Protein AF-A0A843II65-F1 (afdb_monomer)

Radius of gyration: 16.75 Å; Cα contacts (8 Å, |Δi|>4): 23; chains: 1; bounding box: 35×23×53 Å

Sequence (57 aa):
MNELKLDGQSKDIVSDNISKLNEIFPEVITEDKIDFEKLQTILGNDIDDSPKKYSYL

Secondary structure (DSSP, 8-state):
------------HHHHHHHHHHHH-GGGEETTEE-HHHHHHHHTT----S-------

Solvent-accessible surface area (backbone atoms only — not comparable to full-atom values): 3843 Å² total; per-residue (Å²): 136,86,78,79,76,72,69,81,64,76,67,57,61,65,61,55,49,50,52,53,40,44,75,77,43,48,88,25,52,52,95,97,36,79,37,60,70,52,44,47,59,74,64,42,90,78,66,76,79,67,84,76,73,82,74,88,122

Nearest PDB structures (foldseek):
  4zcf-assembly1_B  TM=7.515E-01  e=6.526E+00  Escherichia coli

Foldseek 3Di:
DDPPPPVPPPPPVLLVVLVVCCVVPVVQQDPNDGNVVVVDVVVPPPPPPPPPPPPPD

pLDDT: mean 73.3, std 14.99, range [39.34, 90.12]

Mean predicted aligned error: 11.97 Å

Structure (mmCIF, N/CA/C/O backbone):
data_AF-A0A843II65-F1
#
_entry.id   AF-A0A843II65-F1
#
loop_
_atom_site.group_PDB
_atom_site.id
_atom_site.type_symbol
_atom_site.label_atom_id
_atom_site.label_alt_id
_atom_site.label_comp_id
_atom_site.label_asym_id
_atom_site.label_entity_id
_atom_site.label_seq_id
_atom_site.pdbx_PDB_ins_code
_atom_site.Cartn_x
_atom_site.Cartn_y
_atom_site.Cartn_z
_atom_site.occupancy
_atom_site.B_iso_or_equiv
_atom_site.auth_seq_id
_atom_site.auth_comp_id
_atom_site.auth_asym_id
_atom_site.auth_atom_id
_atom_site.pdbx_PDB_model_num
ATOM 1 N N . MET A 1 1 ? 5.456 5.419 40.950 1.00 39.34 1 MET A N 1
ATOM 2 C CA . 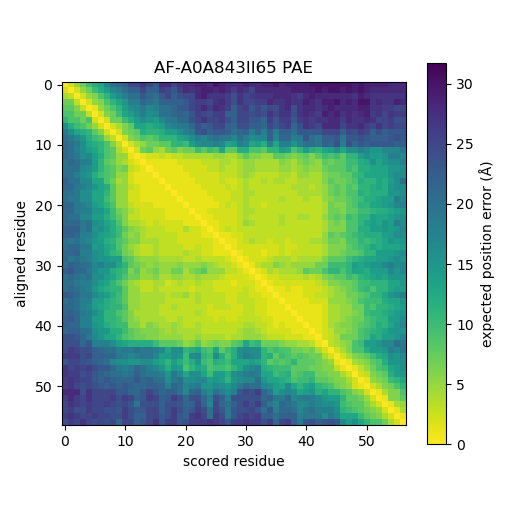MET A 1 1 ? 5.381 4.320 39.968 1.00 39.34 1 MET A CA 1
ATOM 3 C C . MET A 1 1 ? 4.628 4.883 38.781 1.00 39.34 1 MET A C 1
ATOM 5 O O . MET A 1 1 ? 3.441 5.131 38.918 1.00 39.34 1 MET A O 1
ATOM 9 N N . ASN A 1 2 ? 5.320 5.226 37.693 1.00 46.25 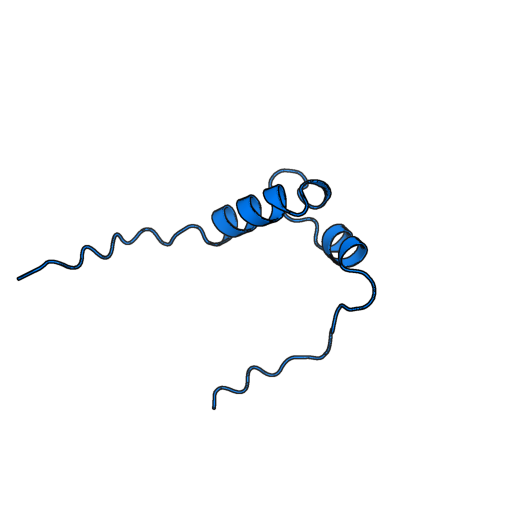2 ASN A N 1
ATOM 10 C CA . ASN A 1 2 ? 4.658 5.760 36.504 1.00 46.25 2 ASN A CA 1
ATOM 11 C C . ASN A 1 2 ? 4.186 4.569 35.680 1.00 46.25 2 ASN A C 1
ATOM 13 O O . ASN A 1 2 ? 4.991 3.873 35.067 1.00 46.25 2 ASN A O 1
ATOM 17 N N . GLU A 1 3 ? 2.887 4.311 35.747 1.00 46.50 3 GLU A N 1
ATOM 18 C CA . GLU A 1 3 ? 2.201 3.321 34.933 1.00 46.50 3 GLU A CA 1
ATOM 19 C C . GLU A 1 3 ? 2.374 3.710 33.460 1.00 46.50 3 GLU A C 1
ATOM 21 O O . GLU A 1 3 ? 1.743 4.643 32.963 1.00 46.50 3 GLU A O 1
ATOM 26 N N . LEU A 1 4 ? 3.265 3.009 32.757 1.00 51.75 4 LEU A N 1
ATOM 27 C CA . LEU A 1 4 ? 3.246 2.943 31.302 1.00 51.75 4 LEU A CA 1
ATOM 28 C C . LEU A 1 4 ? 1.913 2.293 30.925 1.00 51.75 4 LEU A C 1
ATOM 30 O O . LEU A 1 4 ? 1.811 1.069 30.848 1.00 51.75 4 LEU A O 1
ATOM 34 N N . LYS A 1 5 ? 0.873 3.113 30.737 1.00 48.06 5 LYS A N 1
ATOM 35 C CA . LYS A 1 5 ? -0.335 2.717 30.015 1.00 48.06 5 LYS A CA 1
ATOM 36 C C . LYS A 1 5 ? 0.098 2.398 28.590 1.00 48.06 5 LYS A C 1
ATOM 38 O O . LYS A 1 5 ? 0.101 3.259 27.715 1.00 48.06 5 LYS A O 1
ATOM 43 N N . LEU A 1 6 ? 0.523 1.157 28.387 1.00 53.59 6 LEU A N 1
ATOM 44 C CA . LEU A 1 6 ? 0.499 0.504 27.092 1.00 53.59 6 LEU A CA 1
ATOM 45 C C . LEU A 1 6 ? -0.979 0.377 26.758 1.00 53.59 6 LEU A C 1
ATOM 47 O O . LEU A 1 6 ? -1.634 -0.601 27.111 1.00 53.59 6 LEU A O 1
ATOM 51 N N . ASP A 1 7 ? -1.521 1.453 26.201 1.00 51.44 7 ASP A N 1
ATOM 52 C CA . ASP A 1 7 ? -2.839 1.450 25.614 1.00 51.44 7 ASP A CA 1
ATOM 53 C C . ASP A 1 7 ? -2.785 0.403 24.502 1.00 51.44 7 ASP A C 1
ATOM 55 O O . ASP A 1 7 ? -2.174 0.606 23.453 1.00 51.44 7 ASP A O 1
ATOM 59 N N . GLY A 1 8 ? -3.294 -0.788 24.820 1.00 48.28 8 GLY A N 1
ATOM 60 C CA . GLY A 1 8 ? -3.292 -1.976 23.976 1.00 48.28 8 GLY A CA 1
ATOM 61 C C . GLY A 1 8 ? -4.221 -1.832 22.778 1.00 48.28 8 GLY A C 1
ATOM 62 O O . GLY A 1 8 ? -4.840 -2.805 22.360 1.00 48.28 8 GLY A O 1
ATOM 63 N N . GLN A 1 9 ? -4.335 -0.631 22.217 1.00 56.75 9 GLN A N 1
ATOM 64 C CA . GLN A 1 9 ? -4.675 -0.485 20.824 1.00 56.75 9 GLN A CA 1
ATOM 65 C C . GLN A 1 9 ? -3.533 -1.154 20.066 1.00 56.75 9 GLN A C 1
ATOM 67 O O . GLN A 1 9 ? -2.440 -0.600 19.929 1.00 56.75 9 GLN A O 1
ATOM 72 N N . SER A 1 10 ? -3.778 -2.371 19.570 1.00 56.69 10 SER A N 1
ATOM 73 C CA . SER A 1 10 ? -3.150 -2.761 18.313 1.00 56.69 10 SER A CA 1
ATOM 74 C C . SER A 1 10 ? -3.518 -1.638 17.360 1.00 56.69 10 SER A C 1
ATOM 76 O O . SER A 1 10 ? -4.638 -1.620 16.857 1.00 56.69 10 SER A O 1
ATOM 78 N N . LYS A 1 11 ? -2.650 -0.619 17.245 1.00 57.41 11 LYS A N 1
ATOM 79 C CA . LYS A 1 11 ? -2.816 0.433 16.252 1.00 57.41 11 LYS A CA 1
ATOM 80 C C . LYS A 1 11 ? -3.099 -0.326 14.983 1.00 57.41 11 LYS A C 1
ATOM 82 O O . LYS A 1 11 ? -2.356 -1.254 14.661 1.00 57.41 11 LYS A O 1
ATOM 87 N N . ASP A 1 12 ? -4.216 -0.009 14.357 1.00 72.50 12 ASP A N 1
ATOM 88 C CA . ASP A 1 12 ? -4.608 -0.669 13.136 1.00 72.50 12 ASP A CA 1
ATOM 89 C C . ASP A 1 12 ? -3.613 -0.186 12.075 1.00 72.50 12 ASP A C 1
ATOM 91 O O . ASP A 1 12 ? -3.802 0.835 11.420 1.00 72.50 12 ASP A O 1
ATOM 95 N N . ILE A 1 13 ? -2.444 -0.840 12.039 1.00 78.44 13 ILE A N 1
ATOM 96 C CA . ILE A 1 13 ? -1.300 -0.476 11.197 1.00 78.44 13 ILE A CA 1
ATOM 97 C C . ILE A 1 13 ? -1.765 -0.479 9.741 1.00 78.44 13 ILE A C 1
ATOM 99 O O . ILE A 1 13 ? -1.269 0.297 8.935 1.00 78.44 13 ILE A O 1
ATOM 103 N N . VAL A 1 14 ? -2.759 -1.312 9.423 1.00 79.88 14 VAL A N 1
ATOM 104 C CA . VAL A 1 14 ? -3.429 -1.336 8.128 1.00 79.88 14 VAL A CA 1
ATOM 105 C C . VAL A 1 14 ? -4.142 -0.007 7.872 1.00 79.88 14 VAL A C 1
ATOM 107 O O . VAL A 1 14 ? -3.828 0.640 6.879 1.00 79.88 14 VAL A O 1
ATOM 110 N N . SER A 1 15 ? -5.023 0.449 8.767 1.00 82.31 15 SER A N 1
ATOM 111 C CA . SER A 1 15 ? -5.707 1.746 8.620 1.00 82.31 15 SER A CA 1
ATOM 112 C C . SER A 1 15 ? -4.745 2.945 8.568 1.00 82.31 15 SER A C 1
ATOM 114 O O . SER A 1 15 ? -4.924 3.851 7.749 1.00 82.31 15 SER A O 1
ATOM 116 N N . ASP A 1 16 ? -3.690 2.937 9.387 1.00 85.62 16 ASP A N 1
ATOM 117 C CA . ASP A 1 16 ? -2.657 3.984 9.392 1.00 85.62 16 ASP A CA 1
ATOM 118 C C . ASP A 1 16 ? -1.876 4.010 8.065 1.00 85.62 16 ASP A C 1
ATOM 120 O O . ASP A 1 16 ? -1.667 5.071 7.474 1.00 85.62 16 ASP A O 1
ATOM 124 N N . ASN A 1 17 ? -1.511 2.836 7.541 1.00 84.19 17 ASN A N 1
ATOM 125 C CA . ASN A 1 17 ? -0.831 2.712 6.253 1.00 84.19 17 ASN A CA 1
ATOM 126 C C . ASN A 1 17 ? -1.735 3.102 5.078 1.00 84.19 17 ASN A C 1
ATOM 128 O O . ASN A 1 17 ? -1.255 3.754 4.154 1.00 84.19 17 ASN A O 1
ATOM 132 N N . ILE A 1 18 ? -3.024 2.748 5.110 1.00 86.06 18 ILE A N 1
ATOM 133 C CA . ILE A 1 18 ? -4.001 3.172 4.094 1.00 86.06 18 ILE A CA 1
ATOM 134 C C . ILE A 1 18 ? -4.132 4.6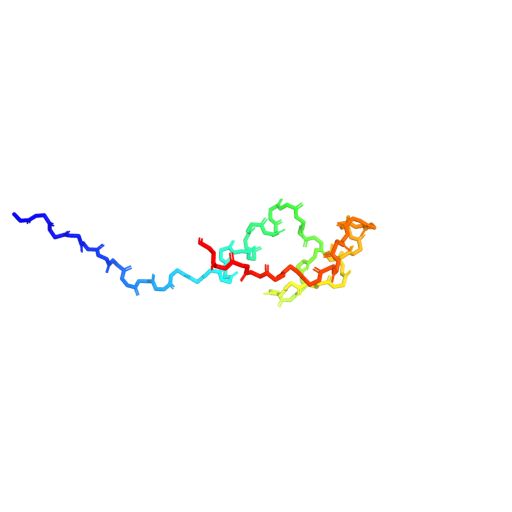93 4.099 1.00 86.06 18 ILE A C 1
ATOM 136 O O . ILE A 1 18 ? -4.109 5.302 3.036 1.00 86.06 18 ILE A O 1
ATOM 140 N N . SER A 1 19 ? -4.201 5.317 5.279 1.00 88.06 19 SER A N 1
ATOM 141 C CA . SER A 1 19 ? -4.299 6.777 5.399 1.00 88.06 19 SER A CA 1
ATO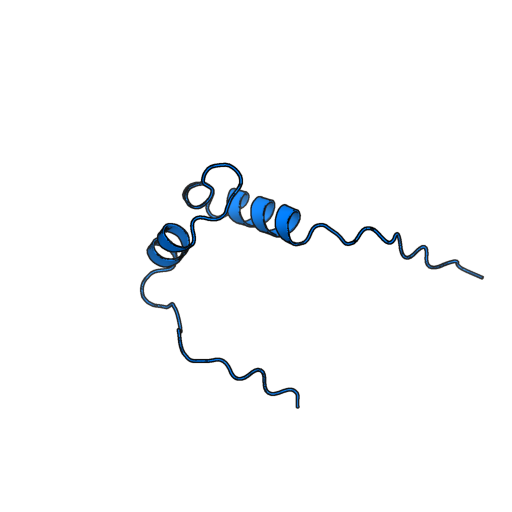M 142 C C . SER A 1 19 ? -3.070 7.469 4.804 1.00 88.06 19 SER A C 1
ATOM 144 O O . SER A 1 19 ? -3.211 8.361 3.973 1.00 88.06 19 SER A O 1
ATOM 146 N N . LYS A 1 20 ? -1.865 6.992 5.139 1.00 88.12 20 LYS A N 1
ATOM 147 C CA . LYS A 1 20 ? -0.606 7.498 4.566 1.00 88.12 20 LYS A CA 1
ATOM 148 C C . LYS A 1 20 ? -0.525 7.301 3.055 1.00 88.12 20 LYS A C 1
ATOM 150 O O . LYS A 1 20 ? -0.095 8.199 2.339 1.00 88.12 20 LYS A O 1
ATOM 155 N N . LEU A 1 21 ? -0.927 6.130 2.560 1.00 87.56 21 LEU A N 1
ATOM 156 C CA . LEU A 1 21 ? -0.970 5.865 1.123 1.00 87.56 21 LEU A CA 1
ATOM 157 C C . LEU A 1 21 ? -2.002 6.747 0.428 1.00 87.56 21 LEU A C 1
ATOM 159 O O . LEU A 1 21 ? -1.729 7.202 -0.670 1.00 87.56 21 LEU A O 1
ATOM 163 N N . ASN A 1 22 ? -3.128 7.054 1.066 1.00 88.06 22 ASN A N 1
ATOM 164 C CA . ASN A 1 22 ? -4.118 7.975 0.521 1.00 88.06 22 ASN A CA 1
ATOM 165 C C . ASN A 1 22 ? -3.599 9.425 0.455 1.00 88.06 22 ASN A C 1
ATOM 167 O O . ASN A 1 22 ? -3.943 10.157 -0.465 1.00 88.06 22 ASN A O 1
ATOM 171 N N . GLU A 1 23 ? -2.746 9.849 1.394 1.00 90.12 23 GLU A N 1
ATOM 172 C CA . GLU A 1 23 ? -2.117 11.179 1.351 1.00 90.12 23 GLU A CA 1
ATOM 173 C C . GLU A 1 23 ? -1.072 11.312 0.233 1.00 90.12 23 GLU A C 1
ATOM 175 O O . GLU A 1 23 ? -0.938 12.382 -0.359 1.00 90.12 23 GLU A O 1
ATOM 180 N N . ILE A 1 24 ? -0.321 10.242 -0.052 1.00 89.62 24 ILE A N 1
ATOM 181 C CA . ILE A 1 24 ? 0.790 10.269 -1.018 1.00 89.62 24 ILE A CA 1
ATOM 182 C C . ILE A 1 24 ? 0.324 9.841 -2.420 1.00 89.62 24 ILE A C 1
ATOM 184 O O . ILE A 1 24 ? 0.712 10.443 -3.418 1.00 89.62 24 ILE A O 1
ATOM 188 N N . PHE A 1 25 ? -0.512 8.807 -2.490 1.00 88.75 25 PHE A N 1
ATOM 189 C CA . PHE A 1 25 ? -0.978 8.132 -3.701 1.00 88.75 25 PHE A CA 1
ATOM 190 C C . PHE A 1 25 ? -2.477 7.780 -3.601 1.00 88.75 25 PHE A C 1
ATOM 192 O O . PHE A 1 25 ? -2.838 6.604 -3.613 1.00 88.75 25 PHE A O 1
ATOM 199 N N . PRO A 1 26 ? -3.391 8.763 -3.534 1.00 88.12 26 PRO A N 1
ATOM 200 C CA . PRO A 1 26 ? -4.831 8.501 -3.392 1.00 88.12 26 PRO A CA 1
ATOM 201 C C . PRO A 1 26 ? -5.406 7.621 -4.512 1.00 88.12 26 PRO A C 1
ATOM 203 O O . PRO A 1 26 ? -6.353 6.869 -4.310 1.00 88.12 26 PRO A O 1
ATOM 206 N N . GLU A 1 27 ? -4.806 7.671 -5.700 1.00 89.50 27 GLU A N 1
ATOM 207 C CA . GLU A 1 27 ? -5.211 6.899 -6.878 1.00 89.50 27 GLU A CA 1
ATOM 208 C C . GLU A 1 27 ? -4.982 5.379 -6.765 1.00 89.50 27 GLU A C 1
ATOM 210 O O . GLU A 1 27 ? -5.596 4.615 -7.521 1.00 89.50 27 GLU A O 1
ATOM 215 N N . VAL A 1 28 ? -4.136 4.940 -5.821 1.00 89.44 28 VAL A N 1
ATOM 216 C CA . VAL A 1 28 ? -3.904 3.515 -5.519 1.00 89.44 28 VAL A CA 1
ATOM 217 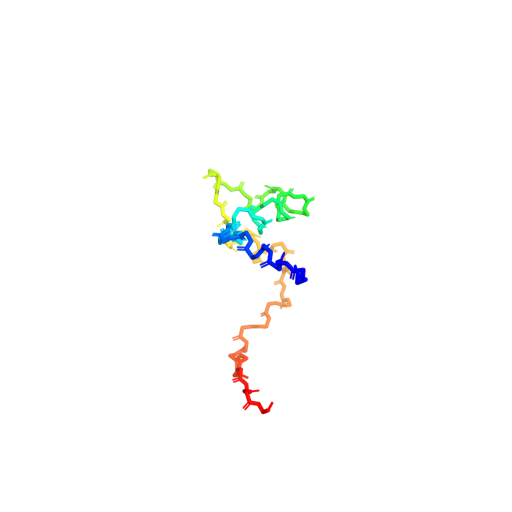C C . VAL A 1 28 ? -4.907 2.973 -4.513 1.00 89.44 28 VAL A C 1
ATOM 219 O O . VAL A 1 28 ? -4.891 1.783 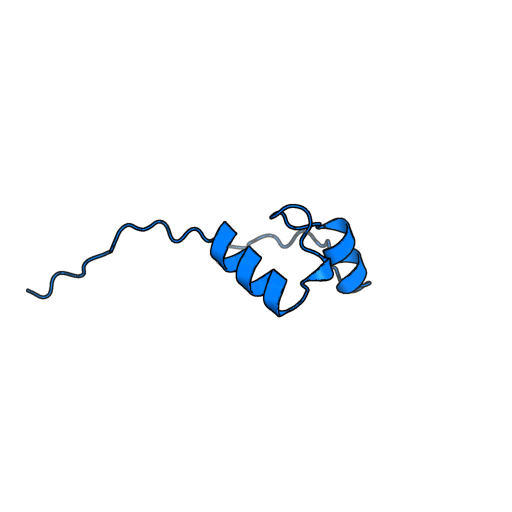-4.233 1.00 89.44 28 VAL A O 1
ATOM 222 N N . ILE A 1 29 ? -5.769 3.810 -3.936 1.00 89.81 29 ILE A N 1
ATOM 223 C CA . ILE A 1 29 ? -6.793 3.355 -3.000 1.00 89.81 29 ILE A CA 1
ATOM 224 C C . ILE A 1 29 ? -8.091 3.115 -3.772 1.00 89.81 29 ILE A C 1
ATOM 226 O O . ILE A 1 29 ? -8.657 4.026 -4.374 1.00 89.81 29 ILE A O 1
ATO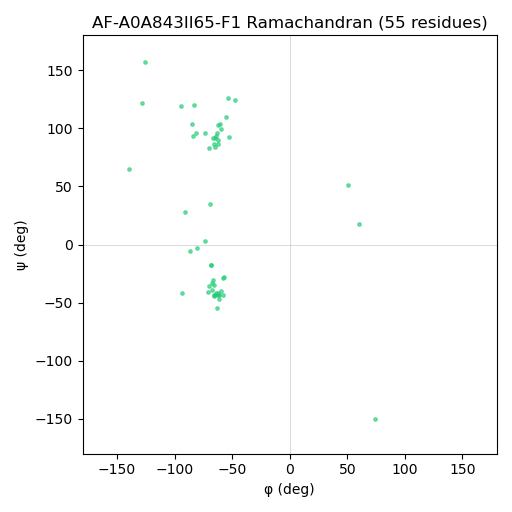M 230 N N . THR A 1 30 ? -8.572 1.874 -3.752 1.00 87.81 30 THR A N 1
ATOM 231 C CA . THR A 1 30 ? -9.813 1.453 -4.411 1.00 87.81 30 THR A CA 1
ATOM 232 C C . THR A 1 30 ? -10.685 0.720 -3.393 1.00 87.81 30 THR A C 1
ATOM 234 O O . THR A 1 30 ? -10.242 -0.260 -2.803 1.00 87.81 30 THR A O 1
ATOM 237 N N . GLU A 1 31 ? -11.913 1.201 -3.163 1.00 84.56 31 GLU A N 1
ATOM 238 C CA . GLU A 1 31 ? -12.876 0.608 -2.210 1.00 84.56 31 GLU A CA 1
ATOM 239 C C . GLU A 1 31 ? -12.284 0.347 -0.805 1.00 84.56 31 GLU A C 1
ATOM 241 O O . GLU A 1 31 ? -12.360 -0.767 -0.284 1.00 84.56 31 GLU A O 1
ATOM 246 N N . ASP A 1 32 ? -11.650 1.365 -0.205 1.00 76.25 32 ASP A N 1
ATOM 247 C CA . ASP A 1 32 ? -10.979 1.278 1.109 1.00 76.25 32 ASP A CA 1
ATOM 248 C C . ASP A 1 32 ? -9.831 0.244 1.178 1.00 76.25 32 ASP A C 1
ATOM 250 O O . ASP A 1 32 ? -9.375 -0.144 2.256 1.00 76.25 32 ASP A O 1
ATOM 254 N N . LYS A 1 33 ? -9.319 -0.200 0.024 1.00 81.69 33 LYS A N 1
ATOM 255 C CA . LYS A 1 33 ? -8.200 -1.142 -0.091 1.00 81.69 33 LYS A CA 1
ATOM 256 C C . LYS A 1 33 ? -7.089 -0.586 -0.966 1.00 81.69 33 LYS A C 1
ATOM 258 O O . LYS A 1 33 ? -7.305 0.272 -1.813 1.00 81.69 33 LYS A O 1
ATOM 263 N N . ILE A 1 34 ? -5.887 -1.112 -0.764 1.00 85.75 34 ILE A N 1
ATOM 264 C CA . ILE A 1 34 ? -4.713 -0.767 -1.563 1.00 85.75 34 ILE A CA 1
ATOM 265 C C . ILE A 1 34 ? -4.736 -1.609 -2.842 1.00 85.75 34 ILE A C 1
ATOM 267 O O . ILE A 1 34 ? -4.704 -2.839 -2.791 1.00 85.75 34 ILE A O 1
ATOM 271 N N . ASP A 1 35 ? -4.775 -0.934 -3.982 1.00 89.44 35 ASP A N 1
ATOM 272 C CA . ASP A 1 35 ? -4.539 -1.485 -5.308 1.00 89.44 35 ASP A CA 1
ATOM 273 C C . ASP A 1 35 ? -3.024 -1.571 -5.532 1.00 89.44 35 ASP A C 1
ATOM 275 O O . ASP A 1 35 ? -2.350 -0.595 -5.879 1.00 89.44 35 ASP A O 1
ATOM 279 N N . PHE A 1 36 ? -2.473 -2.755 -5.263 1.00 83.81 36 PHE A N 1
ATOM 280 C CA . PHE A 1 36 ? -1.044 -2.999 -5.415 1.00 83.81 36 PHE A CA 1
ATOM 281 C C . PHE A 1 36 ? -0.602 -2.929 -6.878 1.00 83.81 36 PHE A C 1
ATOM 283 O O . PHE A 1 36 ? 0.507 -2.476 -7.121 1.00 83.81 36 PHE A O 1
ATOM 290 N N . GLU A 1 37 ? -1.446 -3.281 -7.851 1.00 85.12 37 GLU A N 1
ATOM 291 C CA . GLU A 1 37 ? -1.071 -3.199 -9.270 1.00 85.12 37 GLU A CA 1
ATOM 292 C C . GLU A 1 37 ? -0.855 -1.742 -9.695 1.00 85.12 37 GLU A C 1
ATOM 294 O O . GLU A 1 37 ? 0.150 -1.410 -10.336 1.00 85.12 37 GLU A O 1
ATOM 299 N N . LYS A 1 38 ? -1.747 -0.837 -9.274 1.00 86.19 38 LYS A N 1
ATOM 300 C CA . LYS A 1 38 ? -1.552 0.605 -9.482 1.00 86.19 38 LYS A CA 1
ATOM 301 C C . LYS A 1 38 ? -0.368 1.146 -8.703 1.00 86.19 38 LYS A C 1
ATOM 303 O O . LYS A 1 38 ? 0.418 1.901 -9.267 1.00 86.19 38 LYS A O 1
ATOM 308 N N . L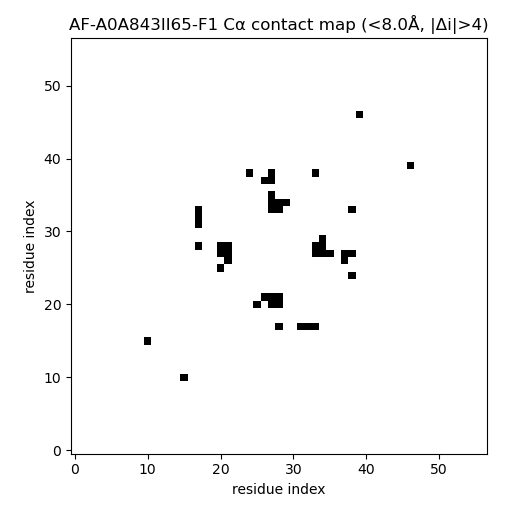EU A 1 39 ? -0.215 0.754 -7.437 1.00 87.19 39 LEU A N 1
ATOM 309 C CA . LEU A 1 39 ? 0.927 1.180 -6.629 1.00 87.19 39 LEU A CA 1
ATOM 310 C C . LEU A 1 39 ? 2.245 0.766 -7.291 1.00 87.19 39 LEU A C 1
ATOM 312 O O . LEU A 1 39 ? 3.155 1.582 -7.397 1.00 87.19 39 LEU A O 1
ATOM 316 N N . GLN A 1 40 ? 2.324 -0.462 -7.807 1.00 83.94 40 GLN A N 1
ATOM 317 C CA . GLN A 1 40 ? 3.487 -0.942 -8.543 1.00 83.94 40 GLN A CA 1
ATOM 318 C C . GLN A 1 40 ? 3.706 -0.142 -9.839 1.00 83.94 40 GLN A C 1
ATOM 320 O O . GLN A 1 40 ? 4.824 0.256 -10.152 1.00 83.94 40 GLN A O 1
ATOM 325 N N . THR A 1 41 ? 2.634 0.173 -10.565 1.00 85.19 41 THR A N 1
ATOM 326 C CA . THR A 1 41 ? 2.714 0.977 -11.795 1.00 85.19 41 THR A CA 1
ATOM 327 C C . THR A 1 41 ? 3.241 2.393 -11.531 1.00 85.19 41 THR A C 1
ATOM 329 O O . THR A 1 41 ? 4.071 2.887 -12.293 1.00 85.19 41 THR A O 1
ATOM 332 N N . ILE A 1 42 ? 2.802 3.039 -10.445 1.00 83.25 42 ILE A N 1
ATOM 333 C CA . ILE A 1 42 ? 3.232 4.396 -10.061 1.00 83.25 42 ILE A CA 1
ATOM 334 C C . ILE A 1 42 ? 4.678 4.412 -9.573 1.00 83.25 42 ILE A C 1
ATOM 336 O O . ILE A 1 42 ? 5.431 5.325 -9.908 1.00 83.25 42 ILE A O 1
ATOM 340 N N . LEU A 1 43 ? 5.073 3.406 -8.789 1.00 83.12 43 LEU A N 1
ATOM 341 C CA . LEU A 1 43 ? 6.452 3.262 -8.316 1.00 83.12 43 LEU A CA 1
ATOM 342 C C . LEU A 1 43 ? 7.424 2.912 -9.459 1.00 83.12 43 LEU A C 1
ATOM 344 O O . LEU A 1 43 ? 8.626 3.147 -9.338 1.00 83.12 43 LEU A O 1
ATOM 348 N N . GLY A 1 44 ? 6.912 2.432 -10.596 1.00 76.88 44 GLY A N 1
ATOM 349 C CA . GLY A 1 44 ? 7.669 2.245 -11.827 1.00 76.88 44 GLY A CA 1
ATOM 350 C C . GLY A 1 44 ? 8.624 1.049 -11.783 1.00 76.88 44 GLY A C 1
ATOM 351 O O . GLY A 1 44 ? 8.373 0.045 -11.126 1.00 76.88 44 GLY A O 1
ATOM 352 N N . ASN A 1 45 ? 9.727 1.144 -12.529 1.00 61.84 45 ASN A N 1
ATOM 353 C CA . ASN A 1 45 ? 10.657 0.030 -12.764 1.00 61.84 45 ASN A CA 1
ATOM 354 C C . ASN A 1 45 ? 11.658 -0.230 -11.620 1.00 61.84 45 ASN A C 1
ATOM 356 O O . ASN A 1 45 ? 12.433 -1.179 -11.711 1.00 61.84 45 ASN A O 1
ATOM 360 N N . ASP A 1 46 ? 11.647 0.584 -10.561 1.00 62.47 46 ASP A N 1
ATOM 361 C CA . ASP A 1 46 ? 12.517 0.446 -9.379 1.00 62.47 46 ASP A CA 1
ATOM 362 C C . ASP A 1 46 ? 11.869 -0.415 -8.278 1.00 62.47 46 ASP A C 1
ATOM 364 O O . ASP A 1 46 ? 12.130 -0.274 -7.081 1.00 62.47 46 ASP A O 1
ATOM 368 N N . ILE A 1 47 ? 10.994 -1.337 -8.679 1.00 66.25 47 ILE A N 1
ATOM 369 C CA . ILE A 1 47 ? 10.480 -2.370 -7.786 1.00 66.25 47 ILE A CA 1
ATOM 370 C C . ILE A 1 47 ? 11.496 -3.496 -7.780 1.00 66.25 47 ILE A C 1
ATOM 372 O O . ILE A 1 47 ? 11.505 -4.380 -8.634 1.00 66.25 47 ILE A O 1
ATOM 376 N N . ASP A 1 48 ? 12.389 -3.422 -6.801 1.00 65.62 48 ASP A N 1
ATOM 377 C CA . ASP A 1 48 ? 13.307 -4.498 -6.471 1.00 65.62 48 ASP A CA 1
ATOM 378 C C . ASP A 1 48 ? 12.503 -5.692 -5.929 1.00 65.62 48 ASP A C 1
ATOM 380 O O . ASP A 1 48 ? 12.231 -5.788 -4.733 1.00 65.62 48 ASP A O 1
ATOM 384 N N . ASP A 1 49 ? 12.109 -6.598 -6.829 1.00 64.81 49 ASP A N 1
ATOM 385 C CA . ASP A 1 49 ? 11.505 -7.903 -6.502 1.00 64.81 49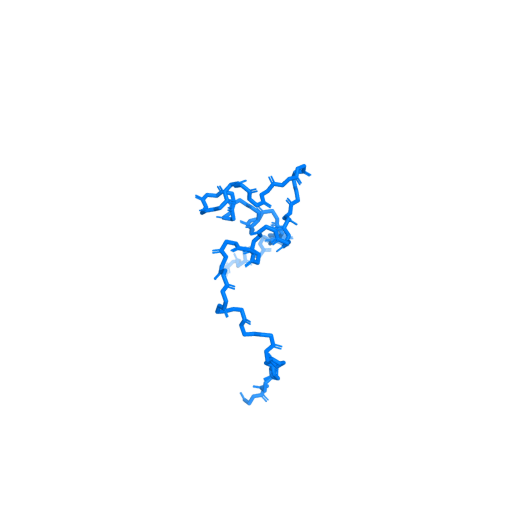 ASP A CA 1
ATOM 386 C C . ASP A 1 49 ? 12.549 -8.898 -5.962 1.00 64.81 49 ASP A C 1
ATOM 388 O O . ASP A 1 49 ? 12.251 -10.057 -5.670 1.00 64.81 49 ASP A O 1
ATOM 392 N N . SER A 1 50 ? 13.806 -8.460 -5.807 1.00 68.88 50 SER A N 1
ATOM 393 C CA . SER A 1 50 ? 14.837 -9.272 -5.180 1.00 68.88 50 SER A CA 1
ATOM 394 C C . SER A 1 50 ? 14.329 -9.733 -3.814 1.00 68.88 50 SER A C 1
ATOM 396 O O . SER A 1 50 ? 13.953 -8.894 -2.988 1.00 68.88 50 SER A O 1
ATOM 398 N N . PRO A 1 51 ? 14.332 -11.048 -3.521 1.00 57.31 51 PRO A N 1
ATOM 399 C CA . PRO A 1 51 ? 13.930 -11.539 -2.218 1.00 57.31 51 PRO A CA 1
ATOM 400 C C . PRO A 1 51 ? 14.920 -10.988 -1.196 1.00 57.31 51 PRO A C 1
ATOM 402 O O . PRO A 1 51 ? 16.004 -11.542 -0.990 1.00 57.31 51 PRO A O 1
ATOM 405 N N . LYS A 1 52 ? 14.559 -9.871 -0.556 1.00 58.56 52 LYS A N 1
ATOM 406 C CA . LYS A 1 52 ? 15.284 -9.333 0.587 1.00 58.56 52 LYS A CA 1
ATOM 407 C C . LYS A 1 52 ? 15.145 -10.360 1.692 1.00 58.56 52 LYS A C 1
ATOM 409 O O . LYS A 1 52 ? 14.185 -10.367 2.458 1.00 58.56 52 LYS A O 1
ATOM 414 N N . LYS A 1 53 ? 16.117 -11.272 1.751 1.00 65.44 53 LYS A N 1
ATOM 415 C CA . LYS A 1 53 ? 16.345 -12.102 2.924 1.00 65.44 53 LYS A CA 1
ATOM 416 C C . LYS A 1 53 ? 16.527 -11.139 4.081 1.00 65.44 53 LYS A C 1
ATOM 418 O O . LYS A 1 53 ? 17.521 -10.419 4.148 1.00 65.44 53 LYS A O 1
ATOM 423 N N . TYR A 1 54 ? 15.535 -11.119 4.957 1.00 64.38 54 TYR A N 1
ATOM 424 C CA . TYR A 1 54 ? 15.628 -10.467 6.245 1.00 64.38 54 TYR A CA 1
ATOM 425 C C . TYR A 1 54 ? 16.681 -11.237 7.048 1.00 64.38 54 TYR A C 1
ATOM 427 O O . TYR A 1 54 ? 16.386 -12.220 7.727 1.00 64.38 54 TYR A O 1
ATOM 435 N N . SER A 1 55 ? 17.947 -10.869 6.873 1.00 58.22 55 SER A N 1
ATOM 436 C CA . SER A 1 55 ? 19.034 -11.383 7.691 1.00 58.22 55 SER A CA 1
ATOM 437 C C . SER A 1 55 ? 18.913 -10.702 9.046 1.00 58.22 55 SER A C 1
ATOM 439 O O . SER A 1 55 ? 19.361 -9.572 9.214 1.00 58.22 55 SER A O 1
ATOM 441 N N . TYR A 1 56 ? 18.258 -11.374 9.995 1.00 66.81 56 TYR A N 1
ATOM 442 C CA . TYR A 1 56 ? 18.428 -11.077 11.413 1.00 66.81 56 TYR A CA 1
ATOM 443 C C . TYR A 1 56 ? 19.886 -11.393 11.768 1.00 66.81 56 TYR A C 1
ATOM 445 O O . TYR A 1 56 ? 20.228 -12.551 12.011 1.00 66.81 56 TYR A O 1
ATOM 453 N N . LEU A 1 57 ? 20.743 -10.375 11.708 1.00 55.28 57 LEU A N 1
ATOM 454 C CA . LEU A 1 57 ? 22.053 -10.365 12.355 1.00 55.28 57 LEU A CA 1
ATOM 455 C C . LEU A 1 57 ? 21.979 -9.466 13.586 1.00 55.28 57 LEU A C 1
ATOM 457 O O . LEU A 1 57 ? 21.345 -8.392 13.479 1.00 55.28 57 LEU A O 1
#